Protein AF-A0A831KPA5-F1 (afdb_monomer_lite)

Radius of gyration: 30.24 Å; chains: 1; bounding box: 79×82×42 Å

Secondary structure (DSSP, 8-state):
-----------EEEEEEEEEE-TTT--EEEEEEEEEEEEETTEEEEEEEEEEES-----GGGHHHHHHHHHHHHTTPPP-SPPPHHHHHHHHHHHHHHHHHHHHHHHTS--PPP-----------------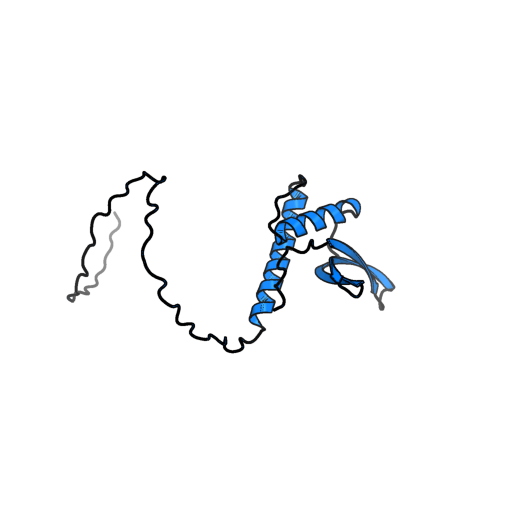-S-----------PPPPPPP--------------

Sequence (165 aa):
MKGGDFGCKPLDMFIRAVEHKCKKNRKKYRTYKLVDSVRTERGPRQTTVLNLGADFKLPKEHWKELANCIEEIITEQQTIFEYPKKMRTLAEQYARRIIRKQASVIDEEKPSPPDYARVDLPAWQAGRDITHLFFESHEFRLGQRPAPVQGLSQGIIVHGLFPDG

Structure (mmCIF, N/CA/C/O backbone):
data_AF-A0A831KPA5-F1
#
_entry.id   AF-A0A831KPA5-F1
#
loop_
_atom_site.group_PDB
_atom_site.id
_atom_site.type_symbol
_atom_site.label_atom_id
_atom_site.label_alt_id
_atom_site.label_comp_id
_atom_site.label_asym_id
_atom_site.label_entity_id
_atom_site.label_seq_id
_atom_site.pdbx_PDB_ins_code
_atom_site.Cartn_x
_atom_site.Cartn_y
_atom_site.Cartn_z
_atom_site.occupancy
_atom_site.B_iso_or_equiv
_atom_site.auth_seq_id
_atom_site.auth_comp_id
_atom_site.auth_asym_id
_atom_site.auth_atom_id
_atom_site.pdbx_PDB_model_num
ATOM 1 N N . MET A 1 1 ? 30.097 -10.608 -13.176 1.00 34.91 1 MET A N 1
ATOM 2 C CA . MET A 1 1 ? 28.965 -11.308 -12.532 1.00 34.91 1 MET A CA 1
ATOM 3 C C . MET A 1 1 ? 28.297 -10.317 -11.590 1.00 34.91 1 MET A C 1
ATOM 5 O O . MET A 1 1 ? 28.917 -9.943 -10.605 1.00 34.91 1 MET A O 1
ATOM 9 N N . LYS A 1 2 ? 27.116 -9.781 -11.926 1.00 40.53 2 LYS A N 1
ATOM 10 C CA . LYS A 1 2 ? 26.371 -8.947 -10.971 1.00 40.53 2 LYS A CA 1
ATOM 11 C C . LYS A 1 2 ? 25.651 -9.904 -10.030 1.00 40.53 2 LYS A C 1
ATOM 13 O O . LYS A 1 2 ? 24.706 -10.557 -10.456 1.00 40.53 2 LYS A O 1
ATOM 18 N N . GLY A 1 3 ? 26.156 -10.042 -8.805 1.00 37.25 3 GLY A N 1
ATOM 19 C CA . GLY A 1 3 ? 25.426 -10.715 -7.739 1.00 37.25 3 GLY A CA 1
ATOM 20 C C . GLY A 1 3 ? 24.063 -10.045 -7.621 1.00 37.25 3 GLY A C 1
ATOM 21 O O . GLY A 1 3 ? 23.989 -8.837 -7.399 1.00 37.25 3 GLY A O 1
ATOM 22 N N . GLY A 1 4 ? 23.004 -10.802 -7.896 1.00 39.81 4 GLY A N 1
ATOM 23 C CA . GLY A 1 4 ? 21.640 -10.353 -7.683 1.00 39.81 4 GLY A CA 1
ATOM 24 C C . GLY A 1 4 ? 21.451 -10.186 -6.189 1.00 39.81 4 GLY A C 1
ATOM 25 O O . GLY A 1 4 ? 21.226 -11.159 -5.480 1.00 39.81 4 GLY A O 1
ATOM 26 N N . ASP A 1 5 ? 21.617 -8.959 -5.715 1.00 43.91 5 ASP A N 1
ATOM 27 C CA . ASP A 1 5 ? 21.235 -8.560 -4.374 1.00 43.91 5 ASP A CA 1
ATOM 28 C C . ASP A 1 5 ? 19.698 -8.603 -4.304 1.00 43.91 5 ASP A C 1
ATOM 30 O O . ASP A 1 5 ? 19.000 -7.614 -4.561 1.00 43.91 5 ASP A O 1
ATOM 34 N N . PHE A 1 6 ? 19.173 -9.810 -4.061 1.00 47.16 6 PHE A N 1
ATOM 35 C CA . PHE A 1 6 ? 17.781 -10.076 -3.693 1.00 47.16 6 PHE A CA 1
ATOM 36 C C . PHE A 1 6 ? 17.521 -9.709 -2.227 1.00 47.16 6 PHE A C 1
ATOM 38 O O . PHE A 1 6 ? 16.517 -10.139 -1.663 1.00 47.16 6 PHE A O 1
ATOM 45 N N . GLY A 1 7 ? 18.406 -8.917 -1.603 1.00 46.34 7 GLY A N 1
ATOM 46 C CA . GLY A 1 7 ? 18.121 -8.263 -0.341 1.00 46.34 7 GLY A CA 1
ATOM 47 C C . GLY A 1 7 ? 16.770 -7.576 -0.456 1.00 46.34 7 GLY A C 1
ATOM 48 O O . GLY A 1 7 ? 16.566 -6.748 -1.351 1.00 46.34 7 GLY A O 1
ATOM 49 N N . CYS A 1 8 ? 15.840 -8.001 0.399 1.00 47.81 8 CYS A N 1
ATOM 50 C CA . CYS A 1 8 ? 14.492 -7.477 0.528 1.00 47.81 8 CYS A CA 1
ATOM 51 C C . CYS A 1 8 ? 14.596 -5.958 0.658 1.00 47.81 8 CYS A C 1
ATOM 53 O O . CYS A 1 8 ? 14.874 -5.439 1.739 1.00 47.81 8 CYS A O 1
ATOM 55 N N . LYS A 1 9 ? 14.492 -5.239 -0.466 1.00 58.72 9 LYS A N 1
ATOM 56 C CA . LYS A 1 9 ? 14.606 -3.786 -0.453 1.00 58.72 9 LYS A CA 1
ATOM 57 C C . LYS A 1 9 ? 13.420 -3.294 0.370 1.00 58.72 9 LYS A C 1
ATOM 59 O O . LYS A 1 9 ? 12.300 -3.632 -0.011 1.00 58.72 9 LYS A O 1
ATOM 64 N N . PRO A 1 10 ? 13.643 -2.550 1.467 1.00 57.91 10 PRO A N 1
ATOM 65 C CA . PRO A 1 10 ? 12.539 -1.990 2.230 1.00 57.91 10 PRO A CA 1
ATOM 66 C C . PRO A 1 10 ? 11.715 -1.128 1.273 1.00 57.91 10 PRO A C 1
ATOM 68 O O . PRO A 1 10 ? 12.254 -0.235 0.607 1.00 57.91 10 PRO A O 1
ATOM 71 N N . LEU A 1 11 ? 10.443 -1.484 1.121 1.00 68.25 11 LEU A N 1
ATOM 72 C CA . LEU A 1 11 ? 9.533 -0.827 0.196 1.00 68.25 11 LEU A CA 1
ATOM 73 C C . LEU A 1 11 ? 8.926 0.332 0.960 1.00 68.25 11 LEU A C 1
ATOM 75 O O . LEU A 1 11 ? 7.985 0.122 1.702 1.00 68.25 11 LEU A O 1
ATOM 79 N N . ASP A 1 12 ? 9.427 1.555 0.810 1.00 86.62 12 ASP A N 1
ATOM 80 C CA . ASP A 1 12 ? 8.886 2.668 1.595 1.00 86.62 12 ASP A CA 1
ATOM 81 C C . ASP A 1 12 ? 7.515 3.092 1.032 1.00 86.62 12 ASP A C 1
ATOM 83 O O . ASP A 1 12 ? 7.383 4.013 0.211 1.00 86.62 12 ASP A O 1
ATOM 87 N N . MET A 1 13 ? 6.477 2.343 1.421 1.00 93.31 13 MET A N 1
ATOM 88 C CA . MET A 1 13 ? 5.119 2.515 0.936 1.00 93.31 13 MET A CA 1
ATOM 89 C C . MET A 1 13 ? 4.413 3.655 1.674 1.00 93.31 13 MET A C 1
ATOM 91 O O . MET A 1 13 ? 4.549 3.865 2.886 1.00 93.31 13 MET A O 1
ATOM 95 N N . PHE A 1 14 ? 3.602 4.406 0.932 1.00 95.25 14 PHE A N 1
ATOM 96 C CA . PHE A 1 14 ? 2.767 5.470 1.476 1.00 95.25 14 PHE A CA 1
ATOM 97 C C . PHE A 1 14 ? 1.492 5.683 0.658 1.00 95.25 14 PHE A C 1
ATOM 99 O O . PHE A 1 14 ? 1.393 5.343 -0.524 1.00 95.25 14 PHE A O 1
ATOM 106 N N . ILE A 1 15 ? 0.492 6.294 1.294 1.00 96.12 15 ILE A N 1
ATOM 107 C CA . ILE A 1 15 ? -0.762 6.676 0.643 1.00 96.12 15 ILE A CA 1
ATOM 108 C C . ILE A 1 15 ? -0.699 8.154 0.269 1.00 96.12 15 ILE A C 1
ATOM 110 O O . ILE A 1 15 ? -0.410 9.010 1.105 1.00 96.12 15 ILE A O 1
ATOM 114 N N . ARG A 1 16 ? -1.028 8.470 -0.986 1.00 95.12 16 ARG A N 1
ATOM 115 C CA . ARG A 1 16 ? -1.210 9.852 -1.447 1.00 95.12 16 ARG A CA 1
ATOM 116 C C . ARG A 1 16 ? -2.639 10.116 -1.887 1.00 95.12 16 ARG A C 1
ATOM 118 O O . ARG A 1 16 ? -3.274 9.272 -2.524 1.00 95.12 16 ARG A O 1
ATOM 125 N N . ALA A 1 17 ? -3.106 11.328 -1.613 1.00 95.00 17 ALA A N 1
ATOM 126 C CA . ALA A 1 17 ? -4.323 11.866 -2.199 1.00 95.00 17 ALA A CA 1
ATOM 127 C C . ALA A 1 17 ? -3.996 12.577 -3.515 1.00 95.00 17 ALA A C 1
ATOM 129 O O . ALA A 1 17 ? -3.028 13.330 -3.608 1.00 95.00 17 ALA A O 1
ATOM 130 N N . VAL A 1 18 ? -4.825 12.351 -4.526 1.00 93.25 18 VAL A N 1
ATOM 131 C CA . VAL A 1 18 ? -4.777 13.042 -5.814 1.00 93.25 18 VAL A CA 1
ATOM 132 C C . VAL A 1 18 ? -6.071 13.821 -5.958 1.00 93.25 18 VAL A C 1
ATOM 134 O O . VAL A 1 18 ? -7.155 13.233 -5.942 1.00 93.25 18 VAL A O 1
ATOM 137 N N . GLU A 1 19 ? -5.953 15.139 -6.072 1.00 92.62 19 GLU A N 1
ATOM 138 C CA . GLU A 1 19 ? -7.092 16.008 -6.327 1.00 92.62 19 GLU A CA 1
ATOM 139 C C . GLU A 1 19 ? -7.395 16.060 -7.819 1.00 92.62 19 GLU A C 1
ATOM 141 O O . GLU A 1 19 ? -6.512 16.251 -8.654 1.00 92.62 19 GLU A O 1
ATOM 146 N N . HIS A 1 20 ? -8.673 15.941 -8.145 1.00 89.06 20 HIS A N 1
ATOM 147 C CA . HIS A 1 20 ? -9.181 16.065 -9.497 1.00 89.06 20 HIS A CA 1
ATOM 148 C C . HIS A 1 20 ? -10.228 17.161 -9.543 1.00 89.06 20 HIS A C 1
ATOM 150 O O . HIS A 1 20 ? -11.025 17.340 -8.619 1.00 89.06 20 HIS A O 1
ATOM 156 N N . LYS A 1 21 ? -10.264 17.873 -10.666 1.00 90.25 21 LYS A N 1
ATOM 157 C CA . LYS A 1 21 ? -11.284 18.879 -10.945 1.00 90.25 21 LYS A CA 1
ATOM 158 C C . LYS A 1 21 ? -12.118 18.410 -12.123 1.00 90.25 21 LYS A C 1
ATOM 160 O O . LYS A 1 21 ? -11.617 18.271 -13.238 1.00 90.25 21 LYS A O 1
ATOM 165 N N . CYS A 1 22 ? -13.404 18.174 -11.889 1.00 83.81 22 CYS A N 1
ATOM 166 C CA . CYS A 1 22 ? -14.314 17.834 -12.970 1.00 83.81 22 CYS A CA 1
ATOM 167 C C . CYS A 1 22 ? -14.515 19.068 -13.867 1.00 83.81 22 CYS A C 1
ATOM 169 O O . CYS A 1 22 ? -14.975 20.106 -13.390 1.00 83.81 22 CYS A O 1
ATOM 171 N N . LYS A 1 23 ? -14.184 18.970 -15.162 1.00 79.00 23 LYS A N 1
ATOM 172 C CA . LYS A 1 23 ? -14.303 20.101 -16.105 1.00 79.00 23 LYS A CA 1
ATOM 173 C C . LYS A 1 23 ? -15.755 20.560 -16.295 1.00 79.00 23 LYS A C 1
ATOM 175 O O . LYS A 1 23 ? -15.989 21.754 -16.422 1.00 79.00 23 LYS A O 1
ATOM 180 N N . LYS A 1 24 ? -16.711 19.622 -16.256 1.00 79.56 24 LYS A N 1
ATOM 181 C CA . LYS A 1 24 ? -18.142 19.879 -16.497 1.00 79.56 24 LYS A CA 1
ATOM 182 C C . LYS A 1 24 ? -18.827 20.556 -15.306 1.00 79.56 24 LYS A C 1
ATOM 184 O O . LYS A 1 24 ? -19.390 21.628 -15.451 1.00 79.56 24 LYS A O 1
ATOM 189 N N . ASN A 1 25 ? -18.704 19.973 -14.111 1.00 80.19 25 ASN A N 1
ATOM 190 C CA . ASN A 1 25 ? -19.425 20.451 -12.922 1.00 80.19 25 ASN A CA 1
ATOM 191 C C . ASN A 1 25 ? -18.582 21.339 -11.992 1.00 80.19 25 ASN A C 1
ATOM 193 O O . ASN A 1 25 ? -19.051 21.708 -10.920 1.00 80.19 25 ASN A O 1
ATOM 197 N N . ARG A 1 26 ? -17.309 21.601 -12.328 1.00 82.25 26 ARG A N 1
ATOM 198 C CA . ARG A 1 26 ? -16.298 22.270 -11.477 1.00 82.25 26 ARG A CA 1
ATOM 199 C C . ARG A 1 26 ? -16.108 21.674 -10.068 1.00 82.25 26 ARG A C 1
ATOM 201 O O . ARG A 1 26 ? -15.306 22.201 -9.299 1.00 82.25 26 ARG A O 1
ATOM 208 N N . LYS A 1 27 ? -16.770 20.558 -9.739 1.00 87.19 27 LYS A N 1
ATOM 209 C CA . LYS A 1 27 ? -16.634 19.844 -8.465 1.00 87.19 27 LYS A CA 1
ATOM 210 C C . LYS A 1 27 ? -15.229 19.256 -8.336 1.00 87.19 27 LYS A C 1
ATOM 212 O O . LYS A 1 27 ? -14.713 18.640 -9.276 1.00 87.19 27 LYS A O 1
ATOM 217 N N . LYS A 1 28 ? -14.624 19.461 -7.167 1.00 88.69 28 LYS A N 1
ATOM 218 C CA . LYS A 1 28 ? -13.359 18.836 -6.777 1.00 88.69 28 LYS A CA 1
ATOM 219 C C . LYS A 1 28 ? -13.663 17.479 -6.152 1.00 88.69 28 LYS A C 1
ATOM 221 O O . LYS A 1 28 ? -14.555 17.387 -5.315 1.00 88.69 28 LYS A O 1
ATOM 226 N N . TYR A 1 29 ? -12.936 16.449 -6.557 1.00 89.44 29 TYR A N 1
ATOM 227 C CA . TYR A 1 29 ? -12.984 15.137 -5.916 1.00 89.44 29 TYR A CA 1
ATOM 228 C C . TYR A 1 29 ? -11.566 14.642 -5.665 1.00 89.44 29 TYR A C 1
ATOM 230 O O . TYR A 1 29 ? -10.615 15.102 -6.297 1.00 89.44 29 TYR A O 1
ATOM 238 N N . ARG A 1 30 ? -11.414 13.731 -4.708 1.00 91.75 30 ARG A N 1
ATOM 239 C CA . ARG A 1 30 ? -10.118 13.166 -4.341 1.00 91.75 30 ARG A CA 1
ATOM 240 C C . ARG A 1 30 ? -10.134 11.670 -4.591 1.00 91.75 30 ARG A C 1
ATOM 242 O O . ARG A 1 30 ? -11.135 11.005 -4.351 1.00 91.75 30 ARG A O 1
ATOM 249 N N . THR A 1 31 ? -9.020 11.162 -5.089 1.00 94.50 31 THR A N 1
ATOM 250 C CA . THR A 1 31 ? -8.769 9.723 -5.210 1.00 94.50 31 THR A CA 1
ATOM 251 C C . THR A 1 31 ? -7.500 9.383 -4.462 1.00 94.50 31 THR A C 1
ATOM 253 O O . THR A 1 31 ? -6.569 10.189 -4.451 1.00 94.50 31 THR A O 1
ATOM 256 N N . TYR A 1 32 ? -7.430 8.185 -3.908 1.00 96.00 32 TYR A N 1
ATOM 257 C CA . TYR A 1 32 ? -6.291 7.751 -3.114 1.00 96.00 32 TYR A CA 1
ATOM 258 C C . TYR A 1 32 ? -5.516 6.654 -3.838 1.00 96.00 32 TYR A C 1
ATOM 260 O O . TYR A 1 32 ? -6.085 5.836 -4.573 1.00 96.00 32 TYR A O 1
ATOM 268 N N . LYS A 1 33 ? -4.196 6.665 -3.666 1.00 96.19 33 LYS A N 1
ATOM 269 C CA . LYS A 1 33 ? -3.278 5.707 -4.288 1.00 96.19 33 LYS A CA 1
ATOM 270 C C . LYS A 1 33 ? -2.255 5.240 -3.264 1.00 96.19 33 LYS A C 1
ATOM 272 O O . LYS A 1 33 ? -1.685 6.081 -2.572 1.00 96.19 33 LYS A O 1
ATOM 277 N N . LEU A 1 34 ? -2.011 3.934 -3.230 1.00 96.31 34 LEU A N 1
ATOM 278 C CA . LEU A 1 34 ? -0.857 3.342 -2.566 1.00 96.31 34 LEU A CA 1
ATOM 279 C C . LEU A 1 34 ? 0.339 3.423 -3.518 1.00 96.31 34 LEU A C 1
ATOM 281 O O . LEU A 1 34 ? 0.246 3.021 -4.686 1.00 96.31 34 LEU A O 1
ATOM 285 N N . VAL A 1 35 ? 1.435 3.984 -3.031 1.00 95.38 35 VAL A N 1
ATOM 286 C CA . VAL A 1 35 ? 2.653 4.257 -3.789 1.00 95.38 35 VAL A CA 1
ATOM 287 C C . VAL A 1 35 ? 3.824 3.639 -3.051 1.00 95.38 35 VAL A C 1
ATOM 289 O O . VAL A 1 35 ? 3.901 3.752 -1.836 1.00 95.38 35 VAL A O 1
ATOM 292 N N . ASP A 1 36 ? 4.715 3.019 -3.805 1.00 92.62 36 ASP A N 1
ATOM 293 C CA . ASP A 1 36 ? 5.999 2.508 -3.347 1.00 92.62 36 ASP A CA 1
ATOM 294 C C . ASP A 1 36 ? 7.105 3.482 -3.775 1.00 92.62 36 ASP A C 1
ATOM 296 O O . ASP A 1 36 ? 7.077 4.005 -4.898 1.00 92.62 36 ASP A O 1
ATOM 300 N N . SER A 1 37 ? 8.039 3.768 -2.870 1.00 91.06 37 SER A N 1
ATOM 301 C CA . SER A 1 37 ? 9.173 4.662 -3.085 1.00 91.06 37 SER A CA 1
ATOM 302 C C . SER A 1 37 ? 10.484 3.887 -3.003 1.00 91.06 37 SER A C 1
ATOM 304 O O . SER A 1 37 ? 11.009 3.627 -1.925 1.00 91.06 37 SER A O 1
ATOM 306 N N . VAL A 1 38 ? 11.074 3.600 -4.162 1.00 87.50 38 VAL A N 1
ATOM 307 C CA . VAL A 1 38 ? 12.323 2.838 -4.271 1.00 87.50 38 VAL A CA 1
ATOM 308 C C . VAL A 1 38 ? 13.496 3.782 -4.507 1.00 87.50 38 VAL A C 1
ATOM 310 O O . VAL A 1 38 ? 13.476 4.591 -5.440 1.00 87.50 38 VAL A O 1
ATOM 313 N N . ARG A 1 39 ? 14.567 3.682 -3.709 1.00 83.19 39 ARG A N 1
ATOM 314 C CA . ARG A 1 39 ? 15.783 4.473 -3.947 1.00 83.19 39 ARG A CA 1
ATOM 315 C C . ARG A 1 39 ? 16.584 3.887 -5.107 1.00 83.19 39 ARG A C 1
ATOM 317 O O . ARG A 1 39 ? 16.964 2.724 -5.095 1.00 83.19 39 ARG A O 1
ATOM 324 N N . THR A 1 40 ? 16.858 4.720 -6.103 1.00 86.94 40 THR A N 1
ATOM 325 C CA . THR A 1 40 ? 17.741 4.400 -7.233 1.00 86.94 40 THR A CA 1
ATOM 326 C C . THR A 1 40 ? 18.965 5.315 -7.214 1.00 86.94 40 THR A C 1
ATOM 328 O O . THR A 1 40 ? 18.936 6.366 -6.561 1.00 86.94 40 THR A O 1
ATOM 331 N N . GLU A 1 41 ? 20.008 4.958 -7.972 1.00 88.19 41 GLU A N 1
ATOM 332 C CA . GLU A 1 41 ? 21.219 5.781 -8.163 1.00 88.19 41 GLU A CA 1
ATOM 333 C C . GLU A 1 41 ? 20.882 7.223 -8.581 1.00 88.19 41 GLU A C 1
ATOM 335 O O . GLU A 1 41 ? 21.540 8.172 -8.168 1.00 88.19 41 GLU A O 1
ATOM 340 N N . ARG A 1 42 ? 19.798 7.409 -9.348 1.00 88.19 42 ARG A N 1
ATOM 341 C CA . ARG A 1 42 ? 19.362 8.713 -9.874 1.00 88.19 42 ARG A CA 1
ATOM 342 C C . ARG A 1 42 ? 18.404 9.484 -8.966 1.00 88.19 42 ARG A C 1
ATOM 344 O O . ARG A 1 42 ? 18.033 10.603 -9.302 1.00 88.19 42 ARG A O 1
ATOM 351 N N . GLY A 1 43 ? 17.939 8.904 -7.863 1.00 87.56 43 GLY A N 1
ATOM 352 C CA . GLY A 1 43 ? 16.849 9.505 -7.086 1.00 87.56 43 GLY A CA 1
ATOM 353 C C . GLY A 1 43 ? 15.898 8.481 -6.465 1.00 87.56 43 GLY A C 1
ATOM 354 O O . GLY A 1 43 ? 15.899 7.315 -6.870 1.00 87.56 43 GLY A O 1
ATOM 355 N N . PRO A 1 44 ? 15.067 8.883 -5.490 1.00 87.50 44 PRO A N 1
ATOM 356 C CA . PRO A 1 44 ? 13.889 8.106 -5.128 1.00 87.50 44 PRO A CA 1
ATOM 357 C C . PRO A 1 44 ? 12.929 8.057 -6.324 1.00 87.50 44 PRO A C 1
ATOM 359 O O . PRO A 1 44 ? 12.596 9.085 -6.917 1.00 87.50 44 PRO A O 1
ATOM 362 N N . ARG A 1 45 ? 12.495 6.856 -6.700 1.00 90.56 45 ARG A N 1
ATOM 363 C CA . ARG A 1 45 ? 11.535 6.609 -7.773 1.00 90.56 45 ARG A CA 1
ATOM 364 C C . ARG A 1 45 ? 10.230 6.122 -7.161 1.00 90.56 45 ARG A C 1
ATOM 366 O O . ARG A 1 45 ? 10.216 5.131 -6.443 1.00 90.56 45 ARG A O 1
ATOM 373 N N . GLN A 1 46 ? 9.137 6.811 -7.479 1.00 92.56 46 GLN A N 1
ATOM 374 C CA . GLN A 1 46 ? 7.806 6.470 -6.986 1.00 92.56 46 GLN A CA 1
ATOM 375 C C . GLN A 1 46 ? 7.015 5.671 -8.022 1.00 92.56 46 GLN A C 1
ATOM 377 O O . GLN A 1 46 ? 6.847 6.123 -9.159 1.00 92.56 46 GLN A O 1
ATOM 382 N N . THR A 1 47 ? 6.458 4.537 -7.609 1.00 92.69 47 THR A N 1
ATOM 383 C CA . THR A 1 47 ? 5.620 3.668 -8.444 1.00 92.69 47 THR A CA 1
ATOM 384 C C . THR A 1 47 ? 4.259 3.477 -7.790 1.00 92.69 47 THR A C 1
ATOM 386 O O . THR A 1 47 ? 4.150 3.238 -6.595 1.00 92.69 47 THR A O 1
ATOM 389 N N . THR A 1 48 ? 3.173 3.598 -8.559 1.00 94.12 48 THR A N 1
ATOM 390 C CA . THR A 1 48 ? 1.829 3.348 -8.012 1.00 94.12 48 THR A CA 1
ATOM 391 C C . THR A 1 48 ? 1.569 1.846 -7.931 1.00 94.12 48 THR A C 1
ATOM 393 O O . THR A 1 48 ? 1.441 1.187 -8.963 1.00 94.12 48 THR A O 1
ATOM 396 N N . VAL A 1 49 ? 1.426 1.334 -6.710 1.00 93.94 49 VAL A N 1
ATOM 397 C CA . VAL A 1 49 ? 1.170 -0.084 -6.427 1.00 93.94 49 VAL A CA 1
ATOM 398 C C . VAL A 1 49 ? -0.305 -0.403 -6.675 1.00 93.94 49 VAL A C 1
ATOM 400 O O . VAL A 1 49 ? -0.649 -1.233 -7.527 1.00 93.94 49 VAL A O 1
ATOM 403 N N . LEU A 1 50 ? -1.196 0.334 -6.001 1.00 94.94 50 LEU A N 1
ATOM 404 C CA . LEU A 1 50 ? -2.642 0.110 -6.030 1.00 94.94 50 LEU A CA 1
ATOM 405 C C . LEU A 1 50 ? -3.426 1.429 -6.059 1.00 94.94 50 LEU A C 1
ATOM 407 O O . LEU A 1 50 ? -3.118 2.381 -5.345 1.00 94.94 50 LEU A O 1
ATOM 411 N N . ASN A 1 51 ? -4.494 1.471 -6.857 1.00 95.00 51 ASN A N 1
ATOM 412 C CA . ASN A 1 51 ? -5.478 2.550 -6.802 1.00 95.00 51 ASN A CA 1
ATOM 413 C C . ASN A 1 51 ? -6.543 2.197 -5.753 1.00 95.00 51 ASN A C 1
ATOM 415 O O . ASN A 1 51 ? -7.262 1.209 -5.913 1.00 95.00 51 ASN A O 1
ATOM 419 N N . LEU A 1 52 ? -6.646 3.005 -4.698 1.00 93.81 52 LEU A N 1
ATOM 420 C CA . LEU A 1 52 ? -7.615 2.811 -3.612 1.00 93.81 52 LEU A CA 1
ATOM 421 C C . LEU A 1 52 ? -8.995 3.385 -3.971 1.00 93.81 52 LEU A C 1
ATOM 423 O O . LEU A 1 52 ? -10.004 2.933 -3.444 1.00 93.81 52 LEU A O 1
ATOM 427 N N . GLY A 1 53 ? -9.045 4.334 -4.911 1.00 92.69 53 GLY A N 1
ATOM 428 C CA . GLY A 1 53 ? -10.289 4.939 -5.393 1.00 92.69 53 GLY A CA 1
ATOM 429 C C . GLY A 1 53 ? -10.725 6.153 -4.572 1.00 92.69 53 GLY A C 1
ATOM 430 O O . GLY A 1 53 ? -9.940 6.691 -3.791 1.00 92.69 53 GLY A O 1
ATOM 431 N N . ALA A 1 54 ? -11.948 6.630 -4.809 1.00 90.38 54 ALA A N 1
ATOM 432 C CA . ALA A 1 54 ? -12.542 7.760 -4.083 1.00 90.38 54 ALA A CA 1
ATOM 433 C C . ALA A 1 54 ? -13.285 7.318 -2.808 1.00 90.38 54 ALA A C 1
ATOM 435 O O . ALA A 1 54 ? -13.430 8.109 -1.881 1.00 90.38 54 ALA A O 1
ATOM 436 N N . ASP A 1 55 ? -13.695 6.049 -2.734 1.00 90.06 55 ASP A N 1
ATOM 437 C CA . ASP A 1 55 ? -14.437 5.468 -1.605 1.00 90.06 55 ASP A CA 1
ATOM 438 C C . ASP A 1 55 ? -13.559 5.124 -0.392 1.00 90.06 55 ASP A C 1
ATOM 440 O O . ASP A 1 55 ? -14.041 4.584 0.604 1.00 90.06 55 ASP A O 1
ATOM 444 N N . PHE A 1 56 ? -12.262 5.433 -0.456 1.00 92.06 56 PHE A N 1
ATOM 445 C CA . PHE A 1 56 ? -11.330 5.243 0.646 1.00 92.06 56 PHE A CA 1
ATOM 446 C C . PHE A 1 56 ? -11.584 6.279 1.751 1.00 92.06 56 PHE A C 1
ATOM 448 O O . PHE A 1 56 ? -11.393 7.478 1.551 1.00 92.06 56 PHE A O 1
ATOM 455 N N . LYS A 1 57 ? -12.018 5.803 2.924 1.00 89.31 57 LYS A N 1
ATOM 456 C CA . LYS A 1 57 ? -12.527 6.634 4.035 1.00 89.31 57 LYS A CA 1
ATOM 457 C C . LYS A 1 57 ? -11.628 6.661 5.280 1.00 89.31 57 LYS A C 1
ATOM 459 O O . LYS A 1 57 ? -12.079 7.086 6.337 1.00 89.31 57 LYS A O 1
ATOM 464 N N . LEU A 1 58 ? -10.380 6.200 5.191 1.00 92.50 58 LEU A N 1
ATOM 465 C CA . LEU A 1 58 ? -9.488 6.170 6.354 1.00 92.50 58 LEU A CA 1
ATOM 466 C C . LEU A 1 58 ? -8.950 7.582 6.684 1.00 92.50 58 LEU A C 1
ATOM 468 O O . LEU A 1 58 ? -8.496 8.270 5.759 1.00 92.50 58 LEU A O 1
ATOM 472 N N . PRO A 1 59 ? -8.945 8.013 7.963 1.00 93.62 59 PRO A N 1
ATOM 473 C CA . PRO A 1 59 ? -8.304 9.257 8.394 1.00 93.62 59 PRO A CA 1
ATOM 474 C C . PRO A 1 59 ? -6.820 9.303 8.028 1.00 93.62 59 PRO A C 1
ATOM 476 O O . PRO A 1 59 ? -6.152 8.271 7.996 1.00 93.62 59 PRO A O 1
ATOM 479 N N . LYS A 1 60 ? -6.298 10.509 7.770 1.00 93.38 60 LYS A N 1
ATOM 480 C CA . LYS A 1 60 ? -4.911 10.713 7.320 1.00 93.38 60 LYS A CA 1
ATOM 481 C C . LYS A 1 60 ? -3.875 10.235 8.340 1.00 93.38 60 LYS A C 1
ATOM 483 O O . LYS A 1 60 ? -2.815 9.778 7.922 1.00 93.38 60 LYS A O 1
ATOM 488 N N . GLU A 1 61 ? -4.185 10.311 9.634 1.00 94.31 61 GLU A N 1
ATOM 489 C CA . GLU A 1 61 ? -3.309 9.819 10.708 1.00 94.31 61 GLU A CA 1
ATOM 490 C C . GLU A 1 61 ? -2.943 8.342 10.504 1.00 94.31 61 GLU A C 1
ATOM 492 O O . GLU A 1 61 ? -1.775 7.975 10.572 1.00 94.31 61 GLU A O 1
ATOM 497 N N . HIS A 1 62 ? -3.921 7.524 10.110 1.00 94.44 62 HIS A N 1
ATOM 498 C CA . HIS A 1 62 ? -3.754 6.079 9.955 1.00 94.44 62 HIS A CA 1
ATOM 499 C C . HIS A 1 62 ? -3.206 5.655 8.587 1.00 94.44 62 HIS A C 1
ATOM 501 O O . HIS A 1 62 ? -3.100 4.464 8.294 1.00 94.44 62 HIS A O 1
ATOM 507 N N . TRP A 1 63 ? -2.876 6.594 7.694 1.00 95.44 63 TRP A N 1
ATOM 508 C CA . TRP A 1 63 ? -2.405 6.234 6.354 1.00 95.44 63 TRP A CA 1
ATOM 509 C C . TRP A 1 63 ? -1.041 5.559 6.370 1.00 95.44 63 TRP A C 1
ATOM 511 O O . TRP A 1 63 ? -0.834 4.623 5.599 1.00 95.44 63 TRP A O 1
ATOM 521 N N . LYS A 1 64 ? -0.115 6.032 7.214 1.00 93.56 64 LYS A N 1
ATOM 522 C CA . LYS A 1 64 ? 1.216 5.421 7.314 1.00 93.56 64 LYS A CA 1
ATOM 523 C C . LYS A 1 64 ? 1.130 4.060 7.996 1.00 93.56 64 LYS A C 1
ATOM 525 O O . LYS A 1 64 ? 1.727 3.116 7.501 1.00 93.56 64 LYS A O 1
ATOM 530 N N . GLU A 1 65 ? 0.309 3.937 9.037 1.00 93.56 65 GLU A N 1
ATOM 531 C CA . GLU A 1 65 ? 0.040 2.656 9.696 1.00 93.56 65 GLU A CA 1
ATOM 532 C C . GLU A 1 65 ? -0.531 1.624 8.712 1.00 93.56 65 GLU A C 1
ATOM 534 O O . GLU A 1 65 ? -0.009 0.515 8.614 1.00 93.56 65 GLU A O 1
ATOM 539 N N . LEU A 1 66 ? -1.545 1.997 7.918 1.00 95.06 66 LEU A N 1
ATOM 540 C CA . LEU A 1 66 ? -2.103 1.110 6.894 1.00 95.06 66 LEU A CA 1
ATOM 541 C C . LEU A 1 66 ? -1.061 0.732 5.833 1.00 95.06 66 LEU A C 1
ATOM 543 O O . LEU A 1 66 ? -1.008 -0.427 5.435 1.00 95.06 66 LEU A O 1
ATOM 547 N N . ALA A 1 67 ? -0.258 1.689 5.361 1.00 94.94 67 ALA A N 1
ATOM 548 C CA . ALA A 1 67 ? 0.767 1.422 4.355 1.00 94.94 67 ALA A CA 1
ATOM 549 C C . ALA A 1 67 ? 1.836 0.445 4.868 1.00 94.94 67 ALA A C 1
ATOM 551 O O . ALA A 1 67 ? 2.133 -0.516 4.167 1.00 94.94 67 ALA A O 1
ATOM 552 N N . ASN A 1 68 ? 2.327 0.644 6.095 1.00 92.38 68 ASN A N 1
ATOM 553 C CA . ASN A 1 68 ? 3.299 -0.248 6.729 1.00 92.38 68 ASN A CA 1
ATOM 554 C C . ASN A 1 68 ? 2.713 -1.655 6.929 1.00 92.38 68 ASN A C 1
ATOM 556 O O . ASN A 1 68 ? 3.351 -2.641 6.595 1.00 92.38 68 ASN A O 1
ATOM 560 N N . CYS A 1 69 ? 1.463 -1.762 7.390 1.00 93.56 69 CYS A N 1
ATOM 561 C CA . CYS A 1 69 ? 0.813 -3.064 7.557 1.00 93.56 69 CYS A CA 1
ATOM 562 C C . CYS A 1 69 ? 0.642 -3.801 6.213 1.00 93.56 69 CYS A C 1
ATOM 564 O O . CYS A 1 69 ? 0.816 -5.013 6.142 1.00 93.56 69 CYS A O 1
ATOM 566 N N . ILE A 1 70 ? 0.323 -3.084 5.127 1.00 94.19 70 ILE A N 1
ATOM 567 C CA . ILE A 1 70 ? 0.264 -3.674 3.779 1.00 94.19 70 ILE A CA 1
ATOM 568 C C . ILE A 1 70 ? 1.651 -4.139 3.326 1.00 94.19 70 ILE A C 1
ATOM 570 O O . ILE A 1 70 ? 1.757 -5.223 2.759 1.00 94.19 70 ILE A O 1
ATOM 574 N N . GLU A 1 71 ? 2.684 -3.328 3.557 1.00 92.06 71 GLU A N 1
ATOM 575 C CA . GLU A 1 71 ? 4.073 -3.667 3.247 1.00 92.06 71 GLU A CA 1
ATOM 576 C C . GLU A 1 71 ? 4.484 -4.958 3.955 1.00 92.06 71 GLU A C 1
ATOM 578 O O . GLU A 1 71 ? 4.834 -5.909 3.266 1.00 92.06 71 GLU A O 1
ATOM 583 N N . GLU A 1 72 ? 4.325 -5.032 5.281 1.00 91.31 72 GLU A N 1
ATOM 584 C CA . GLU A 1 72 ? 4.663 -6.215 6.084 1.00 91.31 72 GLU A CA 1
ATOM 585 C C . GLU A 1 72 ? 3.971 -7.490 5.577 1.00 91.31 72 GLU A C 1
ATOM 587 O O . GLU A 1 72 ? 4.585 -8.554 5.517 1.00 91.31 72 GLU A O 1
ATOM 592 N N . ILE A 1 73 ? 2.697 -7.393 5.172 1.00 91.62 73 ILE A N 1
ATOM 593 C CA . ILE A 1 73 ? 1.950 -8.539 4.629 1.00 91.62 73 ILE A CA 1
ATOM 594 C C . ILE A 1 73 ? 2.498 -8.969 3.261 1.00 91.62 73 ILE A C 1
ATOM 596 O O . ILE A 1 73 ? 2.523 -10.162 2.970 1.00 91.62 73 ILE A O 1
ATOM 600 N N . ILE A 1 74 ? 2.899 -8.028 2.401 1.00 90.62 74 ILE A N 1
ATOM 601 C CA . ILE A 1 74 ? 3.409 -8.330 1.051 1.00 90.62 74 ILE A CA 1
ATOM 602 C C . ILE A 1 74 ? 4.839 -8.868 1.104 1.00 90.62 74 ILE A C 1
ATOM 604 O O . ILE A 1 74 ? 5.199 -9.714 0.290 1.00 90.62 74 ILE A O 1
ATOM 608 N N . THR A 1 75 ? 5.656 -8.360 2.025 1.00 87.44 75 THR A N 1
ATOM 609 C CA . THR A 1 75 ? 7.054 -8.771 2.197 1.00 87.44 75 THR A CA 1
ATOM 610 C C . THR A 1 75 ? 7.206 -10.005 3.084 1.00 87.44 75 THR A C 1
ATOM 612 O O . THR A 1 75 ? 8.329 -10.471 3.265 1.00 87.44 75 THR A O 1
ATOM 615 N N . GLU A 1 76 ? 6.101 -10.525 3.635 1.00 85.19 76 GLU A N 1
ATOM 616 C CA . GLU A 1 76 ? 6.071 -11.627 4.609 1.00 85.19 76 GLU A CA 1
ATOM 617 C C . GLU A 1 76 ? 6.983 -11.367 5.821 1.00 85.19 76 GLU A C 1
ATOM 619 O O . GLU A 1 76 ? 7.518 -12.284 6.450 1.00 85.19 76 GLU A O 1
ATOM 624 N N . GLN A 1 77 ? 7.176 -10.091 6.163 1.00 81.56 77 GLN A N 1
ATOM 625 C CA . GLN A 1 77 ? 7.990 -9.698 7.302 1.00 81.56 77 GLN A CA 1
ATOM 626 C C . GLN A 1 77 ? 7.236 -9.935 8.610 1.00 81.56 77 GLN A C 1
ATOM 628 O O . GLN A 1 77 ? 6.014 -9.809 8.693 1.00 81.56 77 GLN A O 1
ATOM 633 N N . GLN A 1 78 ? 7.985 -10.270 9.663 1.00 78.44 78 GLN A N 1
ATOM 634 C CA . GLN A 1 78 ? 7.409 -10.375 10.998 1.00 78.44 78 GLN A CA 1
ATOM 635 C C . GLN A 1 78 ? 6.898 -9.004 11.438 1.00 78.44 78 GLN A C 1
ATOM 637 O O . GLN A 1 78 ? 7.638 -8.021 11.419 1.00 78.44 78 GLN A O 1
ATOM 642 N N . THR A 1 79 ? 5.629 -8.961 11.834 1.00 79.00 79 THR A N 1
ATOM 643 C CA . THR A 1 79 ? 4.965 -7.752 12.309 1.00 79.00 79 THR A CA 1
ATOM 644 C C . THR A 1 79 ? 5.676 -7.212 13.548 1.00 79.00 79 THR A C 1
ATOM 646 O O . THR A 1 79 ? 5.754 -7.900 14.567 1.00 79.00 79 THR A O 1
ATOM 649 N N . ILE A 1 80 ? 6.173 -5.975 13.471 1.00 77.81 80 ILE A N 1
ATOM 650 C CA . ILE A 1 80 ? 6.847 -5.306 14.600 1.00 77.81 80 ILE A CA 1
ATOM 651 C C . ILE A 1 80 ? 5.823 -4.569 15.479 1.00 77.81 80 ILE A C 1
ATOM 653 O O . ILE A 1 80 ? 6.018 -4.434 16.687 1.00 77.81 80 ILE A O 1
ATOM 657 N N . PHE A 1 81 ? 4.719 -4.107 14.885 1.00 80.88 81 PHE A N 1
ATOM 658 C CA . PHE A 1 81 ? 3.702 -3.291 15.550 1.00 80.88 81 PHE A CA 1
ATOM 659 C C . PHE A 1 81 ? 2.354 -4.003 15.641 1.00 80.88 81 PHE A C 1
ATOM 661 O O . PHE A 1 81 ? 1.863 -4.572 14.671 1.00 80.88 81 PHE A O 1
ATOM 668 N N . GLU A 1 82 ? 1.684 -3.910 16.787 1.00 86.25 82 GLU A N 1
ATOM 669 C CA . GLU A 1 82 ? 0.336 -4.455 16.904 1.00 86.25 82 GLU A CA 1
ATOM 670 C C . GLU A 1 82 ? -0.696 -3.508 16.280 1.00 86.25 82 GLU A C 1
ATOM 672 O O . GLU A 1 82 ? -0.905 -2.382 16.733 1.00 86.25 82 GLU A O 1
ATOM 677 N N . TYR A 1 83 ? -1.356 -3.977 15.221 1.00 89.06 83 TYR A N 1
ATOM 678 C CA . TYR A 1 83 ? -2.373 -3.209 14.511 1.00 89.06 83 TYR A CA 1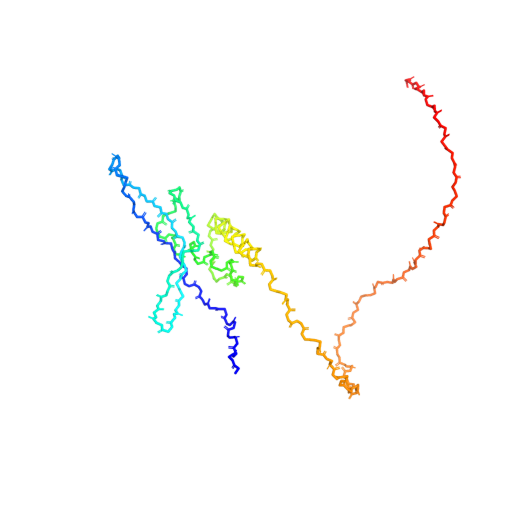
ATOM 679 C C . TYR A 1 83 ? -3.791 -3.586 14.950 1.00 89.06 83 TYR A C 1
ATOM 681 O O . TYR A 1 83 ? -4.095 -4.772 15.124 1.00 89.06 83 TYR A O 1
ATOM 689 N N . PRO A 1 84 ? -4.731 -2.621 15.010 1.00 92.88 84 PRO A N 1
ATOM 690 C CA . PRO A 1 84 ? -6.134 -2.926 15.243 1.00 92.88 84 PRO A CA 1
ATOM 691 C C . PRO A 1 84 ? -6.664 -3.925 14.210 1.00 92.88 84 PRO A C 1
ATOM 693 O O . PRO A 1 84 ? -6.444 -3.766 13.006 1.00 92.88 84 PRO A O 1
ATOM 696 N N . LYS A 1 85 ? -7.458 -4.908 14.653 1.00 92.12 85 LYS A N 1
ATOM 697 C CA . LYS A 1 85 ? -7.994 -5.976 13.784 1.00 92.12 85 LYS A CA 1
ATOM 698 C C . LYS A 1 85 ? -8.663 -5.443 12.511 1.00 92.12 85 LYS A C 1
ATOM 700 O O . LYS A 1 85 ? -8.451 -5.981 11.431 1.00 92.12 85 LYS A O 1
ATOM 705 N N . LYS A 1 86 ? -9.421 -4.344 12.621 1.00 92.38 86 LYS A N 1
ATOM 706 C CA . LYS A 1 86 ? -10.070 -3.679 11.476 1.00 92.38 86 LYS A CA 1
ATOM 707 C C . LYS A 1 86 ? -9.059 -3.189 10.432 1.00 92.38 86 LYS A C 1
ATOM 709 O O . LYS A 1 86 ? -9.315 -3.313 9.238 1.00 92.38 86 LYS A O 1
ATOM 714 N N . MET A 1 87 ? -7.926 -2.647 10.877 1.00 92.62 87 MET A N 1
ATOM 715 C CA . MET A 1 87 ? -6.870 -2.155 9.996 1.00 92.62 87 MET A CA 1
ATOM 716 C C . MET A 1 87 ? -6.144 -3.314 9.318 1.00 92.62 87 MET A C 1
ATOM 718 O O . MET A 1 87 ? -5.967 -3.284 8.103 1.00 92.62 87 MET A O 1
ATOM 722 N N . ARG A 1 88 ? -5.822 -4.370 10.074 1.00 93.50 88 ARG A N 1
ATOM 723 C CA . ARG A 1 88 ? -5.186 -5.574 9.531 1.00 93.50 88 ARG A CA 1
ATOM 724 C C . ARG A 1 88 ? -6.054 -6.258 8.474 1.00 93.50 88 ARG A C 1
ATOM 726 O O . ARG A 1 88 ? -5.571 -6.545 7.387 1.00 93.50 88 ARG A O 1
ATOM 733 N N . T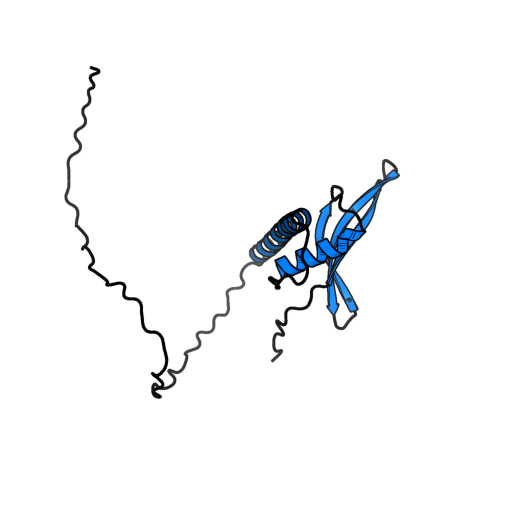HR A 1 89 ? -7.355 -6.431 8.728 1.00 94.50 89 THR A N 1
ATOM 734 C CA . THR A 1 89 ? -8.285 -6.980 7.723 1.00 94.50 89 THR A CA 1
ATOM 735 C C . THR A 1 89 ? -8.315 -6.131 6.449 1.00 94.50 89 THR A C 1
ATOM 737 O O . THR A 1 89 ? -8.329 -6.674 5.345 1.00 94.50 89 THR A O 1
ATOM 740 N N . LEU A 1 90 ? -8.303 -4.801 6.578 1.00 94.94 90 LEU A N 1
ATOM 741 C CA . LEU A 1 90 ? -8.258 -3.901 5.427 1.00 94.94 90 LEU A CA 1
ATOM 742 C C . LEU A 1 90 ? -6.927 -4.018 4.661 1.00 94.94 90 LEU A C 1
ATOM 744 O O . LEU A 1 90 ? -6.924 -4.047 3.429 1.00 94.94 90 LEU A O 1
ATOM 748 N N . ALA A 1 91 ? -5.807 -4.122 5.378 1.00 95.06 91 ALA A N 1
ATOM 749 C CA . ALA A 1 91 ? -4.485 -4.320 4.797 1.00 95.06 91 ALA A CA 1
ATOM 750 C C . ALA A 1 91 ? -4.399 -5.645 4.024 1.00 95.06 91 ALA A C 1
ATOM 752 O O . ALA A 1 91 ? -3.996 -5.646 2.863 1.00 95.06 91 ALA A O 1
ATOM 753 N N . GLU A 1 92 ? -4.885 -6.747 4.602 1.00 95.00 92 GLU A N 1
ATOM 754 C CA . GLU A 1 92 ? -4.949 -8.061 3.947 1.00 95.00 92 GLU A CA 1
ATOM 755 C C . GLU A 1 92 ? -5.772 -8.023 2.653 1.00 95.00 92 GLU A C 1
ATOM 757 O O . GLU A 1 92 ? -5.378 -8.601 1.637 1.00 95.00 92 GLU A O 1
ATOM 762 N N . GLN A 1 93 ? -6.909 -7.31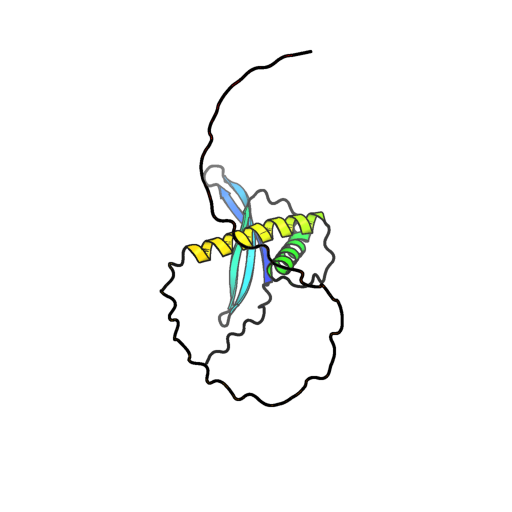8 2.653 1.00 95.69 93 GLN A N 1
ATOM 763 C CA . GLN A 1 93 ? -7.726 -7.144 1.449 1.00 95.69 93 GLN A CA 1
ATOM 764 C C . GLN A 1 93 ? -6.953 -6.429 0.335 1.00 95.69 93 GLN A C 1
ATOM 766 O O . GLN A 1 93 ? -7.035 -6.829 -0.831 1.00 95.69 93 GLN A O 1
ATOM 771 N N . TYR A 1 94 ? -6.198 -5.381 0.670 1.00 95.62 94 TYR A N 1
ATOM 772 C CA . TYR A 1 94 ? -5.377 -4.675 -0.310 1.00 95.62 94 TYR A CA 1
ATOM 773 C C . TYR A 1 94 ? -4.171 -5.499 -0.762 1.00 95.62 94 TYR A C 1
ATOM 775 O O . TYR A 1 94 ? -3.929 -5.566 -1.967 1.00 95.62 94 TYR A O 1
ATO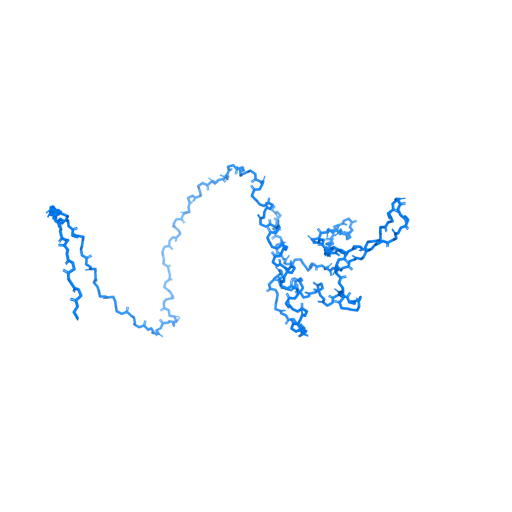M 783 N N . ALA A 1 95 ? -3.485 -6.187 0.149 1.00 94.94 95 ALA A N 1
ATOM 784 C CA . ALA A 1 95 ? -2.366 -7.068 -0.173 1.00 94.94 95 ALA A CA 1
ATOM 785 C C . ALA A 1 95 ? -2.784 -8.165 -1.165 1.00 94.94 95 ALA A C 1
ATOM 787 O O . ALA A 1 95 ? -2.163 -8.313 -2.216 1.00 94.94 95 ALA A O 1
ATOM 788 N N . ARG A 1 96 ? -3.923 -8.838 -0.933 1.00 95.06 96 ARG A N 1
ATOM 789 C CA . ARG A 1 96 ? -4.476 -9.833 -1.877 1.00 95.06 96 ARG A CA 1
ATOM 790 C C . ARG A 1 96 ? -4.708 -9.255 -3.274 1.00 95.06 96 ARG A C 1
ATOM 792 O O . ARG A 1 96 ? -4.443 -9.921 -4.273 1.00 95.06 96 ARG A O 1
ATOM 799 N N . ARG A 1 97 ? -5.191 -8.009 -3.371 1.00 94.94 97 ARG A N 1
ATOM 800 C CA . ARG A 1 97 ? -5.382 -7.325 -4.665 1.00 94.94 97 ARG A CA 1
ATOM 801 C C . ARG A 1 97 ? -4.053 -7.032 -5.359 1.00 94.94 97 ARG A C 1
ATOM 803 O O . ARG A 1 97 ? -3.999 -7.103 -6.584 1.00 94.94 97 ARG A O 1
ATOM 810 N N . ILE A 1 98 ? -3.016 -6.691 -4.598 1.00 93.56 98 ILE A N 1
ATOM 811 C CA . ILE A 1 98 ? -1.678 -6.393 -5.119 1.00 93.56 98 ILE A CA 1
ATOM 812 C C . ILE A 1 98 ? -1.024 -7.670 -5.644 1.00 93.56 98 ILE A C 1
ATOM 814 O O . ILE A 1 98 ? -0.635 -7.696 -6.809 1.00 93.56 98 ILE A O 1
ATOM 818 N N . ILE A 1 99 ? -1.025 -8.739 -4.845 1.00 91.38 99 ILE A N 1
ATOM 819 C CA . ILE A 1 99 ? -0.484 -10.053 -5.221 1.00 91.38 99 ILE A CA 1
ATOM 820 C C . ILE A 1 99 ? -1.183 -10.576 -6.482 1.00 91.38 99 ILE A C 1
ATOM 822 O O . ILE A 1 99 ? -0.526 -10.944 -7.453 1.00 91.38 99 ILE A O 1
ATOM 826 N N . ARG A 1 100 ? -2.523 -10.519 -6.533 1.00 92.00 100 ARG A N 1
ATOM 827 C CA . ARG A 1 100 ? -3.288 -10.926 -7.725 1.00 92.00 100 ARG A CA 1
ATOM 828 C C . ARG A 1 100 ? -2.898 -10.125 -8.971 1.00 92.00 100 ARG A C 1
ATOM 830 O O . ARG A 1 100 ? -2.801 -10.694 -10.052 1.00 92.00 100 ARG A O 1
ATOM 837 N N . LYS A 1 101 ? -2.693 -8.812 -8.827 1.00 89.19 101 LYS A N 1
ATOM 838 C CA . LYS A 1 101 ? -2.281 -7.936 -9.932 1.00 89.19 101 LYS A CA 1
ATOM 839 C C . LYS A 1 101 ? -0.862 -8.258 -10.410 1.00 89.19 101 LYS A C 1
ATOM 841 O O . LYS A 1 101 ? -0.607 -8.178 -11.605 1.00 89.19 101 LYS A O 1
ATOM 846 N N . GLN A 1 102 ? 0.050 -8.602 -9.504 1.00 85.75 102 GLN A N 1
ATOM 847 C CA . GLN A 1 102 ? 1.410 -9.012 -9.861 1.00 85.75 102 GLN A CA 1
ATOM 848 C C . GLN A 1 102 ? 1.411 -10.360 -10.589 1.00 85.75 102 GLN A C 1
ATOM 850 O O . GLN A 1 102 ? 2.059 -10.477 -11.624 1.00 85.75 102 GLN A O 1
ATOM 855 N N . ALA A 1 103 ? 0.616 -11.328 -10.124 1.00 82.06 103 ALA A N 1
ATOM 856 C CA . ALA A 1 103 ? 0.491 -12.635 -10.768 1.00 82.06 103 ALA A CA 1
ATOM 857 C C . ALA A 1 103 ? -0.009 -12.535 -12.222 1.00 82.06 103 ALA A C 1
ATOM 859 O O . ALA A 1 103 ? 0.524 -13.206 -13.096 1.00 82.06 103 ALA A O 1
ATOM 860 N N . SER A 1 104 ? -0.969 -11.646 -12.511 1.00 75.50 104 SER A N 1
ATOM 861 C CA . SER A 1 104 ? -1.474 -11.459 -13.882 1.00 75.50 104 SER A CA 1
ATOM 862 C C . SER A 1 104 ? -0.467 -10.841 -14.859 1.00 75.50 104 SER A C 1
ATOM 864 O O . SER A 1 104 ? -0.633 -10.991 -16.060 1.00 75.50 104 SER A O 1
ATOM 866 N N . VAL A 1 105 ? 0.561 -10.135 -14.375 1.00 64.75 105 VAL A N 1
ATOM 867 C CA . VAL A 1 105 ? 1.585 -9.540 -15.258 1.00 64.75 105 VAL A CA 1
ATOM 868 C C . VAL A 1 105 ? 2.550 -10.607 -15.784 1.00 64.75 105 VAL A C 1
ATOM 870 O O . VAL A 1 105 ? 3.085 -10.450 -16.873 1.00 64.75 105 VAL A O 1
ATOM 873 N N . ILE A 1 106 ? 2.733 -11.705 -15.045 1.00 60.12 106 ILE A N 1
ATOM 874 C CA . ILE A 1 106 ? 3.637 -12.801 -15.421 1.00 60.12 106 ILE A CA 1
ATOM 875 C C . ILE A 1 106 ? 3.055 -13.623 -16.587 1.00 60.12 106 ILE A C 1
ATOM 877 O O . ILE A 1 106 ? 3.808 -14.164 -17.386 1.00 60.12 106 ILE A O 1
ATOM 881 N N . ASP A 1 107 ? 1.728 -13.670 -16.729 1.00 52.25 107 ASP A N 1
ATOM 882 C CA . ASP A 1 107 ? 1.042 -14.457 -17.769 1.00 52.25 107 ASP A CA 1
ATOM 883 C C . ASP A 1 107 ? 1.103 -13.799 -19.167 1.00 52.25 107 ASP A C 1
ATOM 885 O O . ASP A 1 107 ? 0.997 -14.467 -20.193 1.00 52.25 107 ASP A O 1
ATOM 889 N N . GLU A 1 108 ? 1.309 -12.476 -19.234 1.00 52.16 108 GLU A N 1
ATOM 890 C CA . GLU A 1 108 ? 1.398 -11.743 -20.510 1.00 52.16 108 GLU A CA 1
ATOM 891 C C . GLU A 1 108 ? 2.828 -11.635 -21.064 1.00 52.16 108 GLU A C 1
ATOM 893 O O . GLU A 1 108 ? 3.027 -11.216 -22.210 1.00 52.16 108 GLU A O 1
ATOM 898 N N . GLU A 1 109 ? 3.837 -12.063 -20.302 1.00 49.19 109 GLU A N 1
ATOM 899 C CA . GLU A 1 109 ? 5.188 -12.247 -20.821 1.00 49.19 109 GLU A CA 1
ATOM 900 C C . GLU A 1 109 ? 5.255 -13.610 -21.516 1.00 49.19 109 GLU A C 1
ATOM 902 O O . GLU A 1 109 ? 5.534 -14.642 -20.911 1.00 49.19 109 GLU A O 1
ATOM 907 N N . LYS A 1 110 ? 4.928 -13.607 -22.815 1.00 45.12 110 LYS A N 1
ATOM 908 C CA . LYS A 1 110 ? 5.045 -14.760 -23.717 1.00 45.12 110 LYS A CA 1
ATOM 909 C C . LYS A 1 110 ? 6.355 -15.498 -23.396 1.00 45.12 110 LYS A C 1
ATOM 911 O O . LYS A 1 110 ? 7.409 -14.878 -23.563 1.00 45.12 110 LYS A O 1
ATOM 916 N N . PRO A 1 111 ? 6.329 -16.765 -22.938 1.00 46.34 111 PRO A N 1
ATOM 917 C CA . PRO A 1 111 ? 7.544 -17.437 -22.518 1.00 46.34 111 PRO A CA 1
ATOM 918 C C . PRO A 1 111 ? 8.472 -17.524 -23.726 1.00 46.34 111 PRO A C 1
ATOM 920 O O . PRO A 1 111 ? 8.220 -18.263 -24.680 1.00 46.34 111 PRO A O 1
ATOM 923 N N . SER A 1 112 ? 9.544 -16.731 -23.697 1.00 56.91 112 SER A N 1
ATOM 924 C CA . SER A 1 112 ? 10.754 -17.064 -24.433 1.00 56.91 112 SER A CA 1
ATOM 925 C C . SER A 1 112 ? 11.072 -18.511 -24.073 1.00 56.91 112 SER A C 1
ATOM 927 O O . SER A 1 112 ? 11.050 -18.820 -22.876 1.00 56.91 112 SER A O 1
ATOM 929 N N . PRO A 1 113 ? 11.329 -19.400 -25.048 1.00 60.41 113 PRO A N 1
ATOM 930 C CA . PRO A 1 113 ? 11.725 -20.760 -24.737 1.00 60.41 113 PRO A CA 1
ATOM 931 C C . PRO A 1 113 ? 12.876 -20.685 -23.728 1.00 60.41 113 PRO A C 1
ATOM 933 O O . PRO A 1 113 ? 13.866 -19.996 -23.993 1.00 60.41 113 PRO A O 1
ATOM 936 N N . PRO A 1 114 ? 12.710 -21.268 -22.533 1.00 61.16 114 PRO A N 1
ATOM 937 C CA . PRO A 1 114 ? 13.761 -21.248 -21.539 1.00 61.16 114 PRO A CA 1
ATOM 938 C C . PRO A 1 114 ? 15.003 -21.925 -22.120 1.00 61.16 114 PRO A C 1
ATOM 940 O O . PRO A 1 114 ? 14.943 -23.059 -22.596 1.00 61.16 114 PRO A O 1
ATOM 943 N N . ASP A 1 115 ? 16.119 -21.199 -22.104 1.00 59.84 115 ASP A N 1
ATOM 944 C CA . ASP A 1 115 ? 17.428 -21.675 -22.549 1.00 59.84 115 ASP A CA 1
ATOM 945 C C . ASP A 1 115 ? 18.010 -22.607 -21.475 1.00 59.84 115 ASP A C 1
ATOM 947 O O . ASP A 1 115 ? 18.896 -22.256 -20.693 1.00 59.84 115 ASP A O 1
ATOM 951 N N . TYR A 1 116 ? 17.396 -23.784 -21.334 1.00 62.50 116 TYR A N 1
ATOM 952 C CA . TYR A 1 116 ? 17.871 -24.820 -20.432 1.00 62.50 116 TYR A CA 1
ATOM 953 C C . TYR A 1 116 ? 19.086 -25.503 -21.060 1.00 62.50 116 TYR A C 1
ATOM 955 O O . TYR A 1 116 ? 18.959 -26.427 -21.866 1.00 62.50 116 TYR A O 1
ATOM 963 N N . ALA A 1 117 ? 20.281 -25.088 -20.650 1.00 68.88 117 ALA A N 1
ATOM 964 C CA . ALA A 1 117 ? 21.481 -25.873 -20.890 1.00 68.88 117 ALA A CA 1
ATOM 965 C C . ALA A 1 117 ? 21.470 -27.104 -19.969 1.00 68.88 117 ALA A C 1
ATOM 967 O O . ALA A 1 117 ? 21.390 -26.988 -18.744 1.00 68.88 117 ALA A O 1
ATOM 968 N N . ARG A 1 118 ? 21.558 -28.301 -20.557 1.00 57.66 118 ARG A N 1
ATOM 969 C CA . ARG A 1 118 ? 21.776 -29.547 -19.817 1.00 57.66 118 ARG A CA 1
ATOM 970 C C . ARG A 1 118 ? 23.172 -29.494 -19.201 1.00 57.66 118 ARG A C 1
ATOM 972 O O . ARG A 1 118 ? 24.164 -29.677 -19.897 1.00 57.66 118 ARG A O 1
ATOM 979 N N . VAL A 1 119 ? 23.246 -29.202 -17.908 1.00 71.62 119 VAL A N 1
ATOM 980 C CA . VAL A 1 119 ? 24.494 -29.303 -17.151 1.00 71.62 119 VAL A CA 1
ATOM 981 C C . VAL A 1 119 ? 24.620 -30.753 -16.701 1.00 71.62 119 VAL A C 1
ATOM 983 O O . VAL A 1 119 ? 23.834 -31.211 -15.874 1.00 71.62 119 VAL A O 1
ATOM 986 N N . ASP A 1 120 ? 25.577 -31.489 -17.259 1.00 59.62 120 ASP A N 1
ATOM 987 C CA . ASP A 1 120 ? 25.978 -32.774 -16.693 1.00 59.62 120 ASP A CA 1
ATOM 988 C C . ASP A 1 120 ? 26.717 -32.485 -15.382 1.00 59.62 120 ASP A C 1
ATOM 990 O O . ASP A 1 120 ? 27.825 -31.946 -15.379 1.00 59.62 120 ASP A O 1
ATOM 994 N N . LEU A 1 121 ? 26.076 -32.779 -14.247 1.00 58.94 121 LEU A N 1
ATOM 995 C CA . LEU A 1 121 ? 26.740 -32.696 -12.952 1.00 58.94 121 LEU A CA 1
ATOM 996 C C . LEU A 1 121 ? 27.759 -33.840 -12.878 1.00 58.94 121 LEU A C 1
ATOM 998 O O . LEU A 1 121 ? 27.353 -35.005 -12.949 1.00 58.94 121 LEU A O 1
ATOM 1002 N N . PRO A 1 122 ? 29.063 -33.562 -12.710 1.00 48.50 122 PRO A N 1
ATOM 1003 C CA . PRO A 1 122 ? 30.001 -34.622 -12.395 1.00 48.50 122 PRO A CA 1
ATOM 1004 C C . PRO A 1 122 ? 29.586 -35.229 -11.053 1.00 48.50 122 PRO A C 1
ATOM 1006 O O . PRO A 1 122 ? 29.411 -34.517 -10.063 1.00 48.50 122 PRO A O 1
ATOM 1009 N N . ALA A 1 123 ? 29.402 -36.550 -11.037 1.00 60.44 123 ALA A N 1
ATOM 1010 C CA . ALA A 1 123 ? 29.176 -37.329 -9.831 1.00 60.44 123 ALA A CA 1
ATOM 1011 C C . ALA A 1 123 ? 30.394 -37.164 -8.909 1.00 60.44 123 ALA A C 1
ATOM 1013 O O . ALA A 1 123 ? 31.387 -37.880 -9.034 1.00 60.44 123 ALA A O 1
ATOM 1014 N N . TRP A 1 124 ? 30.353 -36.169 -8.023 1.00 62.28 124 TRP A N 1
ATOM 1015 C CA . TRP A 1 124 ? 31.401 -35.956 -7.039 1.00 62.28 124 TRP A CA 1
ATOM 1016 C C . TRP A 1 124 ? 31.317 -37.065 -5.990 1.00 62.28 124 TRP A C 1
ATOM 1018 O O . TRP A 1 124 ? 30.421 -37.096 -5.149 1.00 62.28 124 TRP A O 1
ATOM 1028 N N . GLN A 1 125 ? 32.245 -38.003 -6.156 1.00 45.94 125 GLN A N 1
ATOM 1029 C CA . GLN A 1 125 ? 32.748 -39.030 -5.255 1.00 45.94 125 GLN A CA 1
ATOM 1030 C C . GLN A 1 125 ? 32.026 -39.175 -3.903 1.00 45.94 125 GLN A C 1
ATOM 1032 O O . GLN A 1 125 ? 32.146 -38.351 -2.995 1.00 45.94 125 GLN A O 1
ATOM 1037 N N . ALA A 1 126 ? 31.374 -40.326 -3.751 1.00 52.16 126 ALA A N 1
ATOM 1038 C CA . ALA A 1 126 ? 31.020 -40.900 -2.466 1.00 52.16 126 ALA A CA 1
ATOM 1039 C C . ALA A 1 126 ? 32.241 -40.984 -1.532 1.00 52.16 126 ALA A C 1
ATOM 1041 O O . ALA A 1 126 ? 33.335 -41.365 -1.951 1.00 52.16 126 ALA A O 1
ATOM 1042 N N . GLY A 1 127 ? 32.010 -40.708 -0.249 1.00 50.72 127 GLY A N 1
ATOM 1043 C CA . GLY A 1 127 ? 32.912 -41.101 0.828 1.00 50.72 127 GLY A CA 1
ATOM 1044 C C . GLY A 1 127 ? 33.329 -39.953 1.732 1.00 50.72 127 GLY A C 1
ATOM 1045 O O . GLY A 1 127 ? 34.415 -39.404 1.572 1.00 50.72 127 GLY A O 1
ATOM 1046 N N . ARG A 1 128 ? 32.492 -39.661 2.731 1.00 43.19 128 ARG A N 1
ATOM 1047 C CA . ARG A 1 128 ? 32.916 -39.463 4.124 1.00 43.19 128 ARG A CA 1
ATOM 1048 C C . ARG A 1 128 ? 31.690 -39.539 5.025 1.00 43.19 128 ARG A C 1
ATOM 1050 O O . ARG A 1 128 ? 30.782 -38.721 4.955 1.00 43.19 128 ARG A O 1
ATOM 1057 N N . ASP A 1 129 ? 31.707 -40.607 5.801 1.00 53.19 129 ASP A N 1
ATOM 1058 C CA . ASP A 1 129 ? 30.854 -40.915 6.931 1.00 53.19 129 ASP A CA 1
ATOM 1059 C C . ASP A 1 129 ? 30.756 -39.723 7.898 1.00 53.19 129 ASP A C 1
ATOM 1061 O O . ASP A 1 129 ? 31.771 -39.248 8.404 1.00 53.19 129 ASP A O 1
ATOM 1065 N N . ILE A 1 130 ? 29.536 -39.234 8.116 1.00 42.84 130 ILE A N 1
ATOM 1066 C CA . ILE A 1 130 ? 29.123 -38.504 9.322 1.00 42.84 130 ILE A CA 1
ATOM 1067 C C . ILE A 1 130 ? 27.675 -38.893 9.623 1.00 42.84 130 ILE A C 1
ATOM 1069 O O . ILE A 1 130 ? 26.759 -38.073 9.629 1.00 42.84 130 ILE A O 1
ATOM 1073 N N . THR A 1 131 ? 27.463 -40.186 9.861 1.00 42.41 131 THR A N 1
ATOM 1074 C CA . THR A 1 131 ? 26.219 -40.667 10.465 1.00 42.41 131 THR A CA 1
ATOM 1075 C C . THR A 1 131 ? 26.390 -40.634 11.975 1.00 42.41 131 THR A C 1
ATOM 1077 O O . THR A 1 131 ? 26.595 -41.656 12.607 1.00 42.41 131 THR A O 1
ATOM 1080 N N . HIS A 1 132 ? 26.345 -39.447 12.569 1.00 47.56 132 HIS A N 1
ATOM 1081 C CA . HIS A 1 132 ? 26.005 -39.307 13.981 1.00 47.56 132 HIS A CA 1
ATOM 1082 C C . HIS A 1 132 ? 25.491 -37.888 14.200 1.00 47.56 132 HIS A C 1
ATOM 1084 O O . HIS A 1 132 ? 26.267 -36.952 14.364 1.00 47.56 132 HIS A O 1
ATOM 1090 N N . LEU A 1 133 ? 24.168 -37.730 14.154 1.00 42.75 133 LEU A N 1
ATOM 1091 C CA . LEU A 1 133 ? 23.365 -37.261 15.286 1.00 42.75 133 LEU A CA 1
ATOM 1092 C C . LEU A 1 133 ? 21.915 -37.026 14.831 1.00 42.75 133 LEU A C 1
ATOM 1094 O O . LEU A 1 133 ? 21.623 -36.120 14.061 1.00 42.75 133 LEU A O 1
ATOM 1098 N N . PHE A 1 134 ? 21.030 -37.829 15.428 1.00 37.09 134 PHE A N 1
ATOM 1099 C CA . PHE A 1 134 ? 19.654 -37.485 15.792 1.00 37.09 134 PHE A CA 1
ATOM 1100 C C . PHE A 1 134 ? 18.602 -37.333 14.675 1.00 37.09 134 PHE A C 1
ATOM 1102 O O . PHE A 1 134 ? 18.353 -36.233 14.198 1.00 37.09 134 PHE A O 1
ATOM 1109 N N . PHE A 1 135 ? 17.866 -38.417 14.385 1.00 35.06 135 PHE A N 1
ATOM 1110 C CA . PHE A 1 135 ? 16.395 -38.406 14.494 1.00 35.06 135 PHE A CA 1
ATOM 1111 C C . PHE A 1 135 ? 15.830 -39.840 14.533 1.00 35.06 135 PHE A C 1
ATOM 1113 O O . PHE A 1 135 ? 15.491 -40.448 13.523 1.00 35.06 135 PHE A O 1
ATOM 1120 N N . GLU A 1 136 ? 15.751 -40.372 15.744 1.00 36.56 136 GLU A N 1
ATOM 1121 C CA . GLU A 1 136 ? 14.879 -41.468 16.169 1.00 36.56 136 GLU A CA 1
ATOM 1122 C C . GLU A 1 136 ? 13.734 -40.740 16.910 1.00 36.56 136 GLU A C 1
ATOM 1124 O O . GLU A 1 136 ? 14.011 -39.823 17.676 1.00 36.56 136 GLU A O 1
ATOM 1129 N N . SER A 1 137 ? 12.432 -40.930 16.724 1.00 38.78 137 SER A N 1
ATOM 1130 C CA . SER A 1 137 ? 11.627 -42.050 16.266 1.00 38.78 137 SER A CA 1
ATOM 1131 C C . SER A 1 137 ? 10.230 -41.516 15.926 1.00 38.78 137 SER A C 1
ATOM 1133 O O . SER A 1 137 ? 9.675 -40.740 16.702 1.00 38.78 137 SER A O 1
ATOM 1135 N N . HIS A 1 138 ? 9.607 -42.003 14.855 1.00 36.72 138 HIS A N 1
ATOM 1136 C CA . HIS A 1 138 ? 8.264 -42.565 15.002 1.00 36.72 138 HIS A CA 1
ATOM 1137 C C . HIS A 1 138 ? 7.966 -43.524 13.849 1.00 36.72 138 HIS A C 1
ATOM 1139 O O . HIS A 1 138 ? 7.904 -43.138 12.683 1.00 36.72 138 HIS A O 1
ATOM 1145 N N . GLU A 1 139 ? 7.805 -44.793 14.212 1.00 47.19 139 GLU A N 1
ATOM 1146 C CA . GLU A 1 139 ? 7.303 -45.852 13.351 1.00 47.19 139 GLU A CA 1
ATOM 1147 C C . GLU A 1 139 ? 5.954 -45.473 12.727 1.00 47.19 139 GLU A C 1
ATOM 1149 O O . GLU A 1 139 ? 4.995 -45.155 13.435 1.00 47.19 139 GLU A O 1
ATOM 1154 N N . PHE A 1 140 ? 5.834 -45.645 11.410 1.00 32.53 140 PHE A N 1
ATOM 1155 C CA . PHE A 1 140 ? 4.567 -46.069 10.828 1.00 32.53 140 PHE A CA 1
ATOM 1156 C C . PHE A 1 140 ? 4.824 -47.173 9.805 1.00 32.53 140 PHE A C 1
ATOM 1158 O O . PHE A 1 140 ? 5.364 -46.971 8.717 1.00 32.53 140 PHE A O 1
ATOM 1165 N N . ARG A 1 141 ? 4.485 -48.382 10.239 1.00 40.31 141 ARG A N 1
ATOM 1166 C CA . ARG A 1 141 ? 4.673 -49.658 9.561 1.00 40.31 141 ARG A CA 1
ATOM 1167 C C . ARG A 1 141 ? 3.888 -49.681 8.246 1.00 40.31 141 ARG A C 1
ATOM 1169 O O . ARG A 1 141 ? 2.665 -49.574 8.244 1.00 40.31 141 ARG A O 1
ATOM 1176 N N . LEU A 1 142 ? 4.595 -49.868 7.133 1.00 39.78 142 LEU A N 1
ATOM 1177 C CA . LEU A 1 142 ? 4.001 -50.203 5.840 1.00 39.78 142 LEU A CA 1
ATOM 1178 C C . LEU A 1 142 ? 3.464 -51.639 5.874 1.00 39.78 142 LEU A C 1
ATOM 1180 O O . LEU A 1 142 ? 4.188 -52.581 6.192 1.00 39.78 142 LEU A O 1
ATOM 1184 N N . GLY A 1 143 ? 2.199 -51.795 5.494 1.00 39.38 143 GLY A N 1
ATOM 1185 C CA . GLY A 1 143 ? 1.528 -53.077 5.324 1.00 39.38 143 GLY A CA 1
ATOM 1186 C C . GLY A 1 143 ? 0.740 -53.116 4.018 1.00 39.38 143 GLY A C 1
ATOM 1187 O O . GLY A 1 143 ? -0.444 -52.828 4.013 1.00 39.38 143 GLY A O 1
ATOM 1188 N N . GLN A 1 144 ? 1.436 -53.517 2.954 1.00 40.78 144 GLN A N 1
ATOM 1189 C CA . GLN A 1 144 ? 0.949 -54.267 1.785 1.00 40.78 144 GLN A CA 1
ATOM 1190 C C . GLN A 1 144 ? -0.044 -53.621 0.790 1.00 40.78 144 GLN A C 1
ATOM 1192 O O . GLN A 1 144 ? -1.130 -53.153 1.110 1.00 40.78 144 GLN A O 1
ATOM 1197 N N . ARG A 1 145 ? 0.360 -53.699 -0.489 1.00 48.00 145 ARG A N 1
ATOM 1198 C CA . ARG A 1 145 ? -0.446 -53.480 -1.701 1.00 48.00 145 ARG A CA 1
ATOM 1199 C C . ARG A 1 145 ? -1.555 -54.532 -1.823 1.00 48.00 145 ARG A C 1
ATOM 1201 O O . ARG A 1 145 ? -1.265 -55.707 -1.606 1.00 48.00 145 ARG A O 1
ATOM 1208 N N . PRO A 1 146 ? -2.709 -54.181 -2.404 1.00 41.53 146 PRO A N 1
ATOM 1209 C CA . PRO A 1 146 ? -3.469 -55.119 -3.218 1.00 41.53 146 PRO A CA 1
ATOM 1210 C C . PRO A 1 146 ? -3.178 -54.938 -4.720 1.00 41.53 146 PRO A C 1
ATOM 1212 O O . PRO A 1 146 ? -2.970 -53.833 -5.220 1.00 41.53 146 PRO A O 1
ATOM 1215 N N . ALA A 1 147 ? -3.112 -56.077 -5.409 1.00 49.78 147 ALA A N 1
ATOM 1216 C CA . ALA A 1 147 ? -2.841 -56.259 -6.833 1.00 49.78 147 ALA A CA 1
ATOM 1217 C C . ALA A 1 147 ? -3.997 -55.771 -7.742 1.00 49.78 147 ALA A C 1
ATOM 1219 O O . ALA A 1 147 ? -5.130 -55.645 -7.274 1.00 49.78 147 ALA A O 1
ATOM 1220 N N . PRO A 1 148 ? -3.743 -55.533 -9.046 1.00 42.69 148 PRO A N 1
ATOM 1221 C CA . PRO A 1 148 ? -4.781 -55.151 -9.999 1.00 42.69 148 PRO A CA 1
ATOM 1222 C C . PRO A 1 148 ? -5.664 -56.353 -10.364 1.00 42.69 148 PRO A C 1
ATOM 1224 O O . PRO A 1 148 ? -5.175 -57.368 -10.859 1.00 42.69 148 PRO A O 1
ATOM 1227 N N . VAL A 1 149 ? -6.974 -56.224 -10.151 1.00 53.28 149 VAL A N 1
ATOM 1228 C CA . VAL A 1 149 ? -7.969 -57.195 -10.624 1.00 53.28 149 VAL A CA 1
ATOM 1229 C C . VAL A 1 149 ? -8.325 -56.911 -12.085 1.00 53.28 149 VAL A C 1
ATOM 1231 O O . VAL A 1 149 ? -8.739 -55.810 -12.445 1.00 53.28 149 VAL A O 1
ATOM 1234 N N . GLN A 1 150 ? -8.111 -57.916 -12.932 1.00 41.69 150 GLN A N 1
ATOM 1235 C CA . GLN A 1 150 ? -8.487 -57.938 -14.343 1.00 41.69 150 GLN A CA 1
ATOM 1236 C C . GLN A 1 150 ? -9.995 -58.181 -14.481 1.00 41.69 150 GLN A C 1
ATOM 1238 O O . GLN A 1 150 ? -10.585 -58.943 -13.717 1.00 41.69 150 GLN A O 1
ATOM 1243 N N . GLY A 1 151 ? -10.612 -57.511 -15.454 1.00 42.91 151 GLY A N 1
ATOM 1244 C CA . GLY A 1 151 ? -12.044 -57.583 -15.716 1.00 42.91 151 GLY A CA 1
ATOM 1245 C C . GLY A 1 151 ? -12.498 -58.872 -16.404 1.00 42.91 151 GLY A C 1
ATOM 1246 O O . GLY A 1 151 ? -11.809 -59.398 -17.271 1.00 42.91 151 GLY A O 1
ATOM 1247 N N . LEU A 1 152 ? -13.709 -59.299 -16.050 1.00 43.16 152 LEU A N 1
ATOM 1248 C CA . LEU A 1 152 ? -14.628 -60.156 -16.806 1.00 43.16 152 LEU A CA 1
ATOM 1249 C C . LEU A 1 152 ? -16.036 -59.651 -16.430 1.00 43.16 152 LEU A C 1
ATOM 1251 O O . LEU A 1 152 ? -16.384 -59.611 -15.258 1.00 43.16 152 LEU A O 1
ATOM 1255 N N . SER A 1 153 ? -16.718 -58.938 -17.323 1.00 41.56 153 SER A N 1
ATOM 1256 C CA . SER A 1 153 ? -17.705 -59.474 -18.272 1.00 41.56 153 SER A CA 1
ATOM 1257 C C . SER A 1 153 ? -19.089 -59.745 -17.661 1.00 41.56 153 SER A C 1
ATOM 1259 O O . SER A 1 153 ? -19.290 -60.738 -16.979 1.00 41.56 153 SER A O 1
ATOM 1261 N N . GLN A 1 154 ? -20.032 -58.899 -18.102 1.00 42.12 154 GLN A N 1
ATOM 1262 C CA . GLN A 1 154 ? -21.459 -59.150 -18.367 1.00 42.12 154 GLN A CA 1
ATOM 1263 C C . GLN A 1 154 ? -22.484 -59.127 -17.221 1.00 42.12 154 GLN A C 1
AT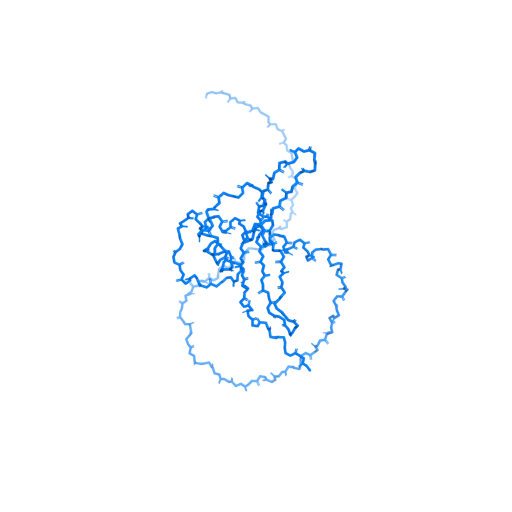OM 1265 O O . GLN A 1 154 ? -22.347 -59.791 -16.203 1.00 42.12 154 GLN A O 1
ATOM 1270 N N . GLY A 1 155 ? -23.594 -58.420 -17.492 1.00 41.06 155 GLY A N 1
ATOM 1271 C CA . GLY A 1 155 ? -24.887 -58.662 -16.846 1.00 41.06 155 GLY A CA 1
ATOM 1272 C C . GLY A 1 155 ? -25.740 -57.422 -16.575 1.00 41.06 155 GLY A C 1
ATOM 1273 O O . GLY A 1 155 ? -26.008 -57.119 -15.421 1.00 41.06 155 GLY A O 1
ATOM 1274 N N . ILE A 1 156 ? -26.195 -56.712 -17.613 1.00 45.84 156 ILE A N 1
ATOM 1275 C CA . ILE A 1 156 ? -27.336 -55.787 -17.497 1.00 45.84 156 ILE A CA 1
ATOM 1276 C C . ILE A 1 156 ? -28.608 -56.636 -17.431 1.00 45.84 156 ILE A C 1
ATOM 1278 O O . ILE A 1 156 ? -28.913 -57.306 -18.414 1.00 45.84 156 ILE A O 1
ATOM 1282 N N . ILE A 1 157 ? -29.372 -56.556 -16.336 1.00 50.28 157 ILE A N 1
ATOM 1283 C CA . ILE A 1 157 ? -30.823 -56.788 -16.356 1.00 50.28 157 ILE A CA 1
ATOM 1284 C C . ILE A 1 157 ? -31.508 -55.709 -15.510 1.00 50.28 157 ILE A C 1
ATOM 1286 O O . ILE A 1 157 ? -31.266 -55.552 -14.318 1.00 50.28 157 ILE A O 1
ATOM 1290 N N . VAL A 1 158 ? -32.356 -54.958 -16.204 1.00 50.91 158 VAL A N 1
ATOM 1291 C CA . VAL A 1 158 ? -33.362 -54.008 -15.729 1.00 50.91 158 VAL A CA 1
ATOM 1292 C C . VAL A 1 158 ? -34.612 -54.758 -15.273 1.00 50.91 158 VAL A C 1
ATOM 1294 O O . VAL A 1 158 ? -35.088 -55.614 -16.008 1.00 50.91 158 VAL A O 1
ATOM 1297 N N . HIS A 1 159 ? -35.155 -54.384 -14.114 1.00 44.44 159 HIS A N 1
ATOM 1298 C CA . HIS A 1 159 ? -36.583 -54.284 -13.745 1.00 44.44 159 HIS A CA 1
ATOM 1299 C C . HIS A 1 159 ? -36.585 -53.997 -12.228 1.00 44.44 159 HIS A C 1
ATOM 1301 O O . HIS A 1 159 ? -35.977 -54.736 -11.469 1.00 44.44 159 HIS A O 1
ATOM 1307 N N . GLY A 1 160 ? -37.076 -52.874 -11.706 1.00 47.72 160 GLY A N 1
ATOM 1308 C CA . GLY A 1 160 ? -38.427 -52.364 -11.884 1.00 47.72 160 GLY A CA 1
ATOM 1309 C C . GLY A 1 160 ? -39.334 -53.016 -10.838 1.00 47.72 160 GLY A C 1
ATOM 1310 O O . GLY A 1 160 ? -39.602 -54.203 -10.976 1.00 47.72 160 GLY A O 1
ATOM 1311 N N . LEU A 1 161 ? -39.779 -52.226 -9.848 1.00 44.62 161 LEU A N 1
ATOM 1312 C CA . LEU A 1 161 ? -41.094 -52.238 -9.175 1.00 44.62 161 LEU A CA 1
ATOM 1313 C C . LEU A 1 161 ? -40.995 -52.003 -7.649 1.00 44.62 161 LEU A C 1
ATOM 1315 O O . LEU A 1 161 ? -40.313 -52.722 -6.927 1.00 44.62 161 LEU A O 1
ATOM 1319 N N . PHE A 1 162 ? -41.708 -50.962 -7.211 1.00 46.03 162 PHE A N 1
ATOM 1320 C CA . PHE A 1 162 ? -42.113 -50.632 -5.838 1.00 46.03 162 PHE A CA 1
ATOM 1321 C C . PHE A 1 162 ? -42.823 -51.827 -5.148 1.00 46.03 162 PHE A C 1
ATOM 1323 O O . PHE A 1 162 ? -43.257 -52.749 -5.843 1.00 46.03 162 PHE A O 1
ATOM 1330 N N . PRO A 1 163 ? -43.003 -51.828 -3.812 1.00 55.72 163 PRO A N 1
ATOM 1331 C CA . PRO A 1 163 ? -44.195 -51.178 -3.251 1.00 55.72 163 PRO A CA 1
ATOM 1332 C C . PRO A 1 163 ? -43.981 -50.460 -1.908 1.00 55.72 163 PRO A C 1
ATOM 1334 O O . PRO A 1 163 ? -43.124 -50.815 -1.101 1.00 55.72 163 PRO A O 1
ATOM 1337 N N . ASP A 1 164 ? -44.834 -49.459 -1.705 1.00 47.53 164 ASP A N 1
ATOM 1338 C CA . ASP A 1 164 ? -45.254 -48.907 -0.421 1.00 47.53 164 ASP A CA 1
ATOM 1339 C C . ASP A 1 164 ? -45.797 -49.980 0.541 1.00 47.53 164 ASP A C 1
ATOM 1341 O O . ASP A 1 164 ? -46.406 -50.970 0.121 1.00 47.53 164 ASP A O 1
ATOM 1345 N N . GLY A 1 165 ? -45.627 -49.719 1.837 1.00 47.06 165 GLY A N 1
ATOM 1346 C CA . GLY A 1 165 ? -46.192 -50.471 2.957 1.00 47.06 165 GLY A CA 1
ATOM 1347 C C . GLY A 1 165 ? -45.756 -49.874 4.282 1.00 47.06 165 GLY A C 1
ATOM 1348 O O . GLY A 1 165 ? -44.635 -50.216 4.715 1.00 47.06 165 GLY A O 1
#

pLDDT: mean 72.22, std 21.98, range [32.53, 96.31]

Foldseek 3Di:
DPPPCPPVQQFQKFKDKDWDQDPVPRDIAIWIFIWTWGQDPVGTDIDTQDTPTRPDDDDPVCGSVLRVLLSCVLSVHDDPDDDDPVSNVVSVVVNVVSVVVVVVVVVPPPDDPPPDDPDDDPPPDDDDDDPDDDDDDDDDDDDDDDDDDDDDDDDDDDDDDDDDD